Protein AF-A0A1F8RJG9-F1 (afdb_monomer_lite)

pLDDT: mean 88.25, std 9.65, range [52.62, 97.25]

Secondary structure (DSSP, 8-state):
--TT-------EEEEETTTTEEEEE-SSSSSEEEEE-SS----SS----EEEEEEEEETTEEEEEEEETT-SSS-EEEEPPPBHHHHHHHHHHHHHHTSPSSHHHHHHHHHHHHHHHHTT-----

Foldseek 3Di:
DDPPDDDDDFDFDDADPPQQWTWTQDPPDRDIDIDHDPDDDDDPDDPQQWDKDWADPDPLKIKIKTARCPDPPGTPIDIDDIDNLSSVLVVLVVCLVPDDDDDSNVVSVVVNVVSCVVVVPPDPD

Radius of gyration: 20.08 Å; chains: 1; bounding box: 48×30×50 Å

Sequence (125 aa):
MRPGVEVVVAEAQSIDLANRQVQTSAQGTGGFETHPYDYLIVTLGDFTGVGYCMLEAGESLAGFAYGNFFAEPSPQVELRQLGQAWHVGKVLFEKWWLAPYGLRREALHLALQIGSKGLSIPAMI

Structure (mmCIF, N/CA/C/O backbone):
data_AF-A0A1F8RJG9-F1
#
_entry.id   AF-A0A1F8RJG9-F1
#
loop_
_atom_site.group_PDB
_atom_site.id
_atom_site.type_symbol
_atom_site.label_atom_id
_atom_site.label_alt_id
_atom_site.label_comp_id
_atom_site.label_asym_id
_atom_site.label_entity_id
_atom_site.label_seq_id
_atom_site.pdbx_PDB_ins_code
_atom_site.Cartn_x
_atom_site.Cartn_y
_atom_site.Cartn_z
_atom_site.occupancy
_atom_site.B_iso_or_equiv
_atom_site.auth_seq_id
_atom_site.auth_comp_id
_atom_site.auth_asym_id
_atom_site.auth_atom_id
_atom_site.pdbx_PDB_model_num
ATOM 1 N N . MET A 1 1 ? 21.220 -10.748 -4.022 1.00 52.62 1 MET A N 1
ATOM 2 C CA . MET A 1 1 ? 20.256 -11.436 -4.913 1.00 52.62 1 MET A CA 1
ATOM 3 C C . MET A 1 1 ? 19.587 -12.583 -4.171 1.00 52.62 1 MET A C 1
ATOM 5 O O . MET A 1 1 ? 20.287 -13.405 -3.589 1.00 52.62 1 MET A O 1
ATOM 9 N N . ARG A 1 2 ? 18.247 -12.616 -4.146 1.00 57.91 2 ARG A N 1
ATOM 10 C CA . ARG A 1 2 ? 17.487 -13.754 -3.605 1.00 57.91 2 ARG A CA 1
ATOM 11 C C . ARG A 1 2 ? 17.457 -14.877 -4.654 1.00 57.91 2 ARG A C 1
ATOM 13 O O . ARG A 1 2 ? 17.269 -14.561 -5.827 1.00 57.91 2 ARG A O 1
ATOM 20 N N . PRO A 1 3 ? 17.615 -16.156 -4.275 1.00 70.81 3 PRO A N 1
ATOM 21 C CA . PRO A 1 3 ? 17.440 -17.264 -5.211 1.00 70.81 3 PRO A CA 1
ATOM 22 C C . PRO A 1 3 ? 16.064 -17.188 -5.888 1.00 70.81 3 PRO A C 1
ATOM 24 O O . PRO A 1 3 ? 15.056 -17.017 -5.205 1.00 70.81 3 PRO A O 1
ATOM 27 N N . GLY A 1 4 ? 16.032 -17.285 -7.219 1.00 78.69 4 GLY A N 1
ATOM 28 C CA . GLY A 1 4 ? 14.799 -17.213 -8.013 1.00 78.69 4 GLY A CA 1
ATOM 29 C C . GLY A 1 4 ? 14.341 -15.805 -8.412 1.00 78.69 4 GLY A C 1
ATOM 30 O O . GLY A 1 4 ? 13.283 -15.685 -9.019 1.00 78.69 4 GLY A O 1
ATOM 31 N N . VAL A 1 5 ? 15.109 -14.752 -8.100 1.00 80.38 5 VAL A N 1
ATOM 32 C CA . VAL A 1 5 ? 14.860 -13.388 -8.599 1.00 80.38 5 VAL A CA 1
ATOM 33 C C . VAL A 1 5 ? 16.023 -12.955 -9.485 1.00 80.38 5 VAL A C 1
ATOM 35 O O . VAL A 1 5 ? 17.139 -12.768 -8.998 1.00 80.38 5 VAL A O 1
ATOM 38 N N . GLU A 1 6 ? 15.744 -12.782 -10.773 1.00 83.75 6 GLU A N 1
ATOM 39 C CA . GLU A 1 6 ? 16.666 -12.206 -11.751 1.00 83.75 6 GLU A CA 1
ATOM 40 C C . GLU A 1 6 ? 16.350 -10.719 -11.936 1.00 83.75 6 GLU A C 1
ATOM 42 O O . GLU A 1 6 ? 15.190 -10.334 -12.084 1.00 83.75 6 GLU A O 1
ATOM 47 N N . VAL A 1 7 ? 17.383 -9.876 -11.891 1.00 83.00 7 VAL A N 1
ATOM 48 C CA . VAL A 1 7 ? 17.255 -8.430 -12.099 1.00 83.00 7 VAL A CA 1
ATOM 49 C C . VAL A 1 7 ? 17.956 -8.079 -13.401 1.00 83.00 7 VAL A C 1
ATOM 51 O O . VAL A 1 7 ? 19.176 -8.194 -13.494 1.00 83.00 7 VAL A O 1
ATOM 54 N N . VAL A 1 8 ? 17.179 -7.624 -14.381 1.00 84.94 8 VAL A N 1
ATOM 55 C CA . VAL A 1 8 ? 17.677 -7.134 -15.670 1.00 84.94 8 VAL A CA 1
ATOM 56 C C . VAL A 1 8 ? 17.537 -5.616 -15.691 1.00 84.94 8 VAL A C 1
ATOM 58 O O . VAL A 1 8 ? 16.440 -5.086 -15.526 1.00 84.94 8 VAL A O 1
ATOM 61 N N . VAL A 1 9 ? 18.653 -4.910 -15.879 1.00 86.25 9 VAL A N 1
ATOM 62 C CA . VAL A 1 9 ? 18.670 -3.449 -16.041 1.00 86.25 9 VAL A CA 1
ATOM 63 C C . VAL A 1 9 ? 18.766 -3.145 -17.533 1.00 86.25 9 VAL A C 1
ATOM 65 O O . VAL A 1 9 ? 19.851 -3.217 -18.111 1.00 86.25 9 VAL A O 1
ATOM 68 N N . ALA A 1 10 ? 17.625 -2.843 -18.150 1.00 87.88 10 ALA A N 1
ATOM 69 C CA . ALA A 1 10 ? 17.505 -2.533 -19.571 1.00 87.88 10 ALA A CA 1
ATOM 70 C C . ALA A 1 10 ? 16.309 -1.603 -19.827 1.00 87.88 10 ALA A C 1
ATOM 72 O O . ALA A 1 10 ? 15.417 -1.468 -18.987 1.00 87.88 10 ALA A O 1
ATOM 73 N N . GLU A 1 11 ? 16.275 -0.975 -21.000 1.00 88.06 11 GLU A N 1
ATOM 74 C CA . GLU A 1 11 ? 15.127 -0.174 -21.427 1.00 88.06 11 GLU A CA 1
ATOM 75 C C . GLU A 1 11 ? 14.089 -1.081 -22.085 1.00 88.06 11 GLU A C 1
ATOM 77 O O . GLU A 1 11 ? 14.409 -1.807 -23.028 1.00 88.06 11 GLU A O 1
ATOM 82 N N . ALA A 1 12 ? 12.844 -1.034 -21.607 1.00 90.12 12 ALA A N 1
ATOM 83 C CA . ALA A 1 12 ? 11.731 -1.712 -22.259 1.00 90.12 12 ALA A CA 1
ATOM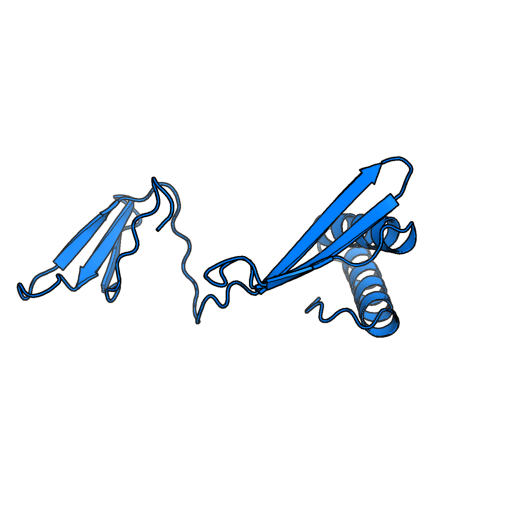 84 C C . ALA A 1 12 ? 11.346 -0.953 -23.537 1.00 90.12 12 ALA A C 1
ATOM 86 O O . ALA A 1 12 ? 10.975 0.218 -23.485 1.00 90.12 12 ALA A O 1
ATOM 87 N N . GLN A 1 13 ? 11.425 -1.627 -24.681 1.00 92.94 13 GLN A N 1
ATOM 88 C CA . GLN A 1 13 ? 11.184 -1.025 -25.994 1.00 92.94 13 GLN A CA 1
ATOM 89 C C . GLN A 1 13 ? 9.785 -1.303 -26.524 1.00 92.94 13 GLN A C 1
ATOM 91 O O . GLN A 1 13 ? 9.178 -0.453 -27.174 1.00 92.94 13 GLN A O 1
ATOM 96 N N . SER A 1 14 ? 9.263 -2.497 -26.254 1.00 93.38 14 SER A N 1
ATOM 97 C CA . SER A 1 14 ? 7.905 -2.871 -26.627 1.00 93.38 14 SER A CA 1
ATOM 98 C C . SER A 1 14 ? 7.350 -3.920 -25.665 1.00 93.38 14 SER A C 1
ATOM 100 O O . SER A 1 14 ? 8.093 -4.675 -25.033 1.00 93.38 14 SER A O 1
ATOM 102 N N . ILE A 1 15 ? 6.025 -3.940 -25.535 1.00 94.94 15 ILE A N 1
ATOM 103 C CA . ILE A 1 15 ? 5.290 -4.922 -24.738 1.00 94.94 15 ILE A CA 1
ATOM 104 C C . ILE A 1 15 ? 4.295 -5.610 -25.675 1.00 94.94 15 ILE A C 1
ATOM 106 O O . ILE A 1 15 ? 3.342 -4.984 -26.144 1.00 94.94 15 ILE A O 1
ATOM 110 N N . ASP A 1 16 ? 4.508 -6.897 -25.937 1.00 95.19 16 ASP A N 1
ATOM 111 C CA . ASP A 1 16 ? 3.602 -7.744 -26.708 1.00 95.19 16 ASP A CA 1
ATOM 112 C C . ASP A 1 16 ? 2.626 -8.451 -25.760 1.00 95.19 16 ASP A C 1
ATOM 114 O O . ASP A 1 16 ? 2.937 -9.472 -25.141 1.00 95.19 16 ASP A O 1
ATOM 118 N N . LEU A 1 17 ? 1.414 -7.902 -25.656 1.00 95.44 17 LEU A N 1
ATOM 119 C CA . LEU A 1 17 ? 0.353 -8.455 -24.812 1.00 95.44 17 LEU A CA 1
ATOM 120 C C . LEU A 1 17 ? -0.253 -9.752 -25.369 1.00 95.44 17 LEU A C 1
ATOM 122 O O . LEU A 1 17 ? -0.829 -10.524 -24.602 1.00 95.44 17 LEU A O 1
ATOM 126 N N . ALA A 1 18 ? -0.152 -9.990 -26.681 1.00 96.38 18 ALA A N 1
ATOM 127 C CA . ALA A 1 18 ? -0.730 -11.167 -27.324 1.00 96.38 18 ALA A CA 1
ATOM 128 C C . ALA A 1 18 ? 0.117 -12.409 -27.036 1.00 96.38 18 ALA A C 1
ATOM 130 O O . ALA A 1 18 ? -0.421 -13.458 -26.683 1.00 96.38 18 ALA A O 1
ATOM 131 N N . ASN A 1 19 ? 1.440 -12.258 -27.123 1.00 96.56 19 ASN A N 1
ATOM 132 C CA . ASN A 1 19 ? 2.396 -13.333 -26.860 1.00 96.56 19 ASN A CA 1
ATOM 133 C C . ASN A 1 19 ? 2.969 -13.309 -25.434 1.00 96.56 19 ASN A C 1
ATOM 135 O O . ASN A 1 19 ? 3.726 -14.206 -25.071 1.00 96.56 19 ASN A O 1
ATOM 139 N N . ARG A 1 20 ? 2.579 -12.317 -24.620 1.00 97.25 20 ARG A N 1
ATOM 140 C CA . ARG A 1 20 ? 3.019 -12.101 -23.231 1.00 97.25 20 ARG A CA 1
ATOM 141 C C . ARG A 1 20 ? 4.534 -11.967 -23.097 1.00 97.25 20 ARG A C 1
ATOM 143 O O . ARG A 1 20 ? 5.178 -12.702 -22.348 1.00 97.25 20 ARG A O 1
ATOM 150 N N . GLN A 1 21 ? 5.101 -11.030 -23.849 1.00 96.50 21 GLN A N 1
ATOM 151 C CA . GLN A 1 21 ? 6.542 -10.797 -23.912 1.00 96.50 21 GLN A CA 1
ATOM 152 C C . GLN A 1 21 ? 6.887 -9.310 -23.785 1.00 96.50 21 GLN A C 1
ATOM 154 O O . GLN A 1 21 ? 6.151 -8.446 -24.256 1.00 96.50 21 GLN A O 1
ATOM 159 N N . VAL A 1 22 ? 8.026 -9.011 -23.164 1.00 94.50 22 VAL A N 1
ATOM 160 C CA . VAL A 1 22 ? 8.624 -7.671 -23.117 1.00 94.50 22 VAL A CA 1
ATOM 161 C C . VAL A 1 22 ? 9.923 -7.698 -23.905 1.00 94.50 22 VAL A C 1
ATOM 163 O O . VAL A 1 22 ? 10.783 -8.535 -23.630 1.00 94.50 22 VAL A O 1
ATOM 166 N N . GLN A 1 23 ? 10.071 -6.788 -24.865 1.00 94.44 23 GLN A N 1
ATOM 167 C CA . GLN A 1 23 ? 11.337 -6.579 -25.559 1.00 94.44 23 GLN A CA 1
ATOM 168 C C . GLN A 1 23 ? 12.152 -5.500 -24.853 1.00 94.44 23 GLN A C 1
ATOM 170 O O . GLN A 1 23 ? 11.635 -4.418 -24.565 1.00 94.44 23 GLN A O 1
ATOM 175 N N . THR A 1 24 ? 13.423 -5.780 -24.600 1.00 92.88 24 THR A N 1
ATOM 176 C CA . THR A 1 24 ? 14.364 -4.891 -23.912 1.00 92.88 24 THR A CA 1
ATOM 177 C C . THR A 1 24 ? 15.581 -4.600 -24.790 1.00 92.88 24 THR A C 1
ATOM 179 O O . THR A 1 24 ? 15.859 -5.322 -25.751 1.00 92.88 24 THR A O 1
ATOM 182 N N . SER A 1 25 ? 16.318 -3.523 -24.503 1.00 90.25 25 SER A N 1
ATOM 183 C CA . SER A 1 25 ? 17.636 -3.306 -25.114 1.00 90.25 25 SER A CA 1
ATOM 184 C C . SER A 1 25 ? 18.607 -4.431 -2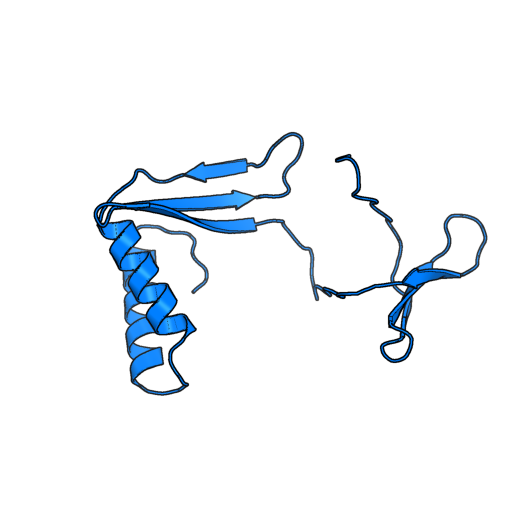4.732 1.00 90.25 25 SER A C 1
ATOM 186 O O . SER A 1 25 ? 18.774 -4.731 -23.553 1.00 90.25 25 SER A O 1
ATOM 188 N N . ALA A 1 26 ? 19.262 -5.049 -25.722 1.00 80.31 26 ALA A N 1
ATOM 189 C CA . ALA A 1 26 ? 20.251 -6.092 -25.460 1.00 80.31 26 ALA A CA 1
ATOM 190 C C . ALA A 1 26 ? 21.518 -5.501 -24.829 1.00 80.31 26 ALA A C 1
ATOM 192 O O . ALA A 1 26 ? 22.028 -4.464 -25.278 1.00 80.31 26 ALA A O 1
ATOM 193 N N . GLN A 1 27 ? 22.086 -6.185 -23.835 1.00 67.75 27 GLN A N 1
ATOM 194 C CA . GLN A 1 27 ? 23.355 -5.756 -23.251 1.00 67.75 27 GLN A CA 1
ATOM 195 C C . GLN A 1 27 ? 24.515 -6.042 -24.220 1.00 67.75 27 GLN A C 1
ATOM 197 O O . GLN A 1 27 ? 24.924 -7.178 -24.440 1.00 67.75 27 GLN A O 1
ATOM 202 N N . GLY A 1 28 ? 25.077 -4.981 -24.806 1.00 64.38 28 GLY A N 1
ATOM 203 C CA . GLY A 1 28 ? 26.377 -5.019 -25.489 1.00 64.38 28 GLY A CA 1
ATOM 204 C C . GLY A 1 28 ? 26.407 -5.568 -26.923 1.00 64.38 28 GLY A C 1
ATOM 205 O O . GLY A 1 28 ? 27.476 -5.559 -27.527 1.00 64.38 28 GLY A O 1
ATOM 206 N N . THR A 1 29 ? 25.282 -6.003 -27.501 1.00 60.97 29 THR A N 1
ATOM 207 C CA . THR A 1 29 ? 25.234 -6.590 -28.864 1.00 60.97 29 THR A CA 1
ATOM 208 C C . THR A 1 29 ? 24.423 -5.793 -29.891 1.00 60.97 29 THR A C 1
ATOM 210 O O . THR A 1 29 ? 24.349 -6.192 -31.050 1.00 60.97 29 THR A O 1
ATOM 213 N N . GLY A 1 30 ? 23.857 -4.639 -29.519 1.00 63.50 30 GLY A N 1
ATOM 214 C CA . GLY A 1 30 ? 23.138 -3.764 -30.459 1.00 63.50 30 GLY A CA 1
ATOM 215 C C . GLY A 1 30 ? 21.812 -4.335 -30.985 1.00 63.50 30 GLY A C 1
ATOM 216 O O . GLY A 1 30 ? 21.345 -3.898 -32.034 1.00 63.50 30 GLY A O 1
ATOM 217 N N . GLY A 1 31 ? 21.219 -5.306 -30.278 1.00 78.06 31 GLY A N 1
ATOM 218 C CA . GLY A 1 31 ? 19.940 -5.943 -30.614 1.00 78.06 31 GLY A CA 1
ATOM 219 C C . GLY A 1 31 ? 18.864 -5.784 -29.531 1.00 78.06 31 GLY A C 1
ATOM 220 O O . GLY A 1 31 ? 18.973 -4.927 -28.651 1.00 78.06 31 GLY A O 1
ATOM 221 N N . PHE A 1 32 ? 17.836 -6.635 -29.591 1.00 86.44 32 PHE A N 1
ATOM 222 C CA . PHE A 1 32 ? 16.762 -6.715 -28.594 1.00 86.44 32 PHE A CA 1
ATOM 223 C C . PHE A 1 32 ? 16.768 -8.074 -27.899 1.00 86.44 32 PHE A C 1
ATOM 225 O O . PHE A 1 32 ? 16.987 -9.101 -28.544 1.00 86.44 32 PHE A O 1
ATOM 232 N N . GLU A 1 33 ? 16.479 -8.075 -26.605 1.00 90.94 33 GLU A N 1
ATOM 233 C CA . GLU A 1 33 ? 16.205 -9.280 -25.824 1.00 90.94 33 GLU A CA 1
ATOM 234 C C . GLU A 1 33 ? 14.706 -9.380 -25.554 1.00 90.94 33 GLU A C 1
ATOM 236 O O . GLU A 1 33 ? 13.988 -8.386 -25.607 1.00 90.94 33 GLU A O 1
ATOM 241 N N . THR A 1 34 ? 14.193 -10.593 -25.355 1.00 92.44 34 THR A N 1
ATOM 242 C CA . THR A 1 34 ? 12.757 -10.824 -25.157 1.00 92.44 34 THR A CA 1
ATOM 243 C C . THR A 1 34 ? 12.531 -11.664 -23.912 1.00 92.44 34 THR A C 1
ATOM 245 O O . THR A 1 34 ? 13.056 -12.770 -23.805 1.00 92.44 34 THR A O 1
ATOM 248 N N . HIS A 1 35 ? 11.712 -11.150 -22.996 1.00 92.19 35 HIS A N 1
ATOM 249 C CA . HIS A 1 35 ? 11.405 -11.786 -21.719 1.00 92.19 35 HIS A CA 1
ATOM 250 C C . HIS A 1 35 ? 9.911 -12.132 -21.639 1.00 92.19 35 HIS A C 1
ATOM 252 O O . HIS A 1 35 ? 9.076 -11.231 -21.759 1.00 92.19 35 HIS A O 1
ATOM 258 N N . PRO A 1 36 ? 9.540 -13.411 -21.453 1.00 94.62 36 PRO A N 1
ATOM 259 C CA . PRO A 1 36 ? 8.149 -13.801 -21.254 1.00 94.62 36 PRO A CA 1
ATOM 260 C C . PRO A 1 36 ? 7.653 -13.425 -19.851 1.00 94.62 36 PRO A C 1
ATOM 262 O O . PRO A 1 36 ? 8.443 -13.340 -18.910 1.00 94.62 36 PRO A O 1
ATOM 265 N N . TYR A 1 37 ? 6.340 -13.253 -19.691 1.00 92.62 37 TYR A N 1
ATOM 266 C CA . TYR A 1 37 ? 5.720 -13.021 -18.385 1.00 92.62 37 TYR A CA 1
ATOM 267 C C . TYR A 1 37 ? 4.374 -13.743 -18.224 1.00 92.62 37 TYR A C 1
ATOM 269 O O . TYR A 1 37 ? 3.596 -13.879 -19.167 1.00 92.62 37 TYR A O 1
ATOM 277 N N . ASP A 1 38 ? 4.052 -14.128 -16.988 1.00 93.31 38 ASP A N 1
ATOM 278 C CA . ASP A 1 38 ? 2.684 -14.496 -16.594 1.00 93.31 38 ASP A CA 1
ATOM 279 C C . ASP A 1 38 ? 1.896 -13.270 -16.122 1.00 93.31 38 ASP A C 1
ATOM 281 O O . ASP A 1 38 ? 0.729 -13.086 -16.473 1.00 93.31 38 ASP A O 1
ATOM 285 N N . TYR A 1 39 ? 2.574 -12.394 -15.376 1.00 91.06 39 TYR A N 1
ATOM 286 C CA . TYR A 1 39 ? 2.061 -11.119 -14.890 1.00 91.06 39 TYR A CA 1
ATOM 287 C C . TYR A 1 39 ? 3.052 -10.008 -15.227 1.00 91.06 39 TYR A C 1
ATOM 289 O O . TYR A 1 39 ? 4.240 -10.130 -14.938 1.00 91.06 39 TYR A O 1
ATOM 297 N N . LEU A 1 40 ? 2.551 -8.915 -15.805 1.00 91.44 40 LEU A N 1
ATOM 298 C CA . LEU A 1 40 ? 3.336 -7.718 -16.087 1.00 91.44 40 LEU A CA 1
ATOM 299 C C . LEU A 1 40 ? 2.881 -6.580 -15.177 1.00 91.44 4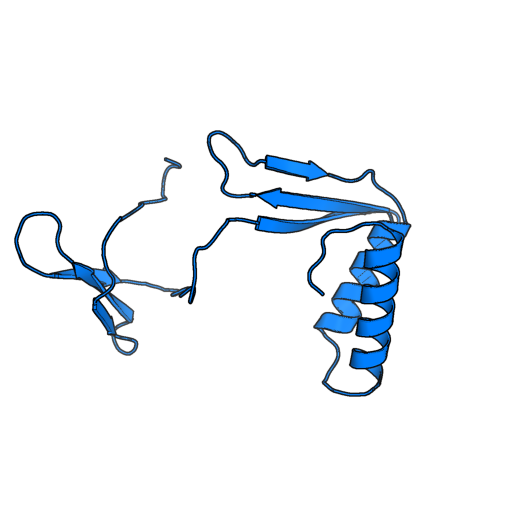0 LEU A C 1
ATOM 301 O O . LEU A 1 40 ? 1.713 -6.193 -15.192 1.00 91.44 40 LEU A O 1
ATOM 305 N N . ILE A 1 41 ? 3.817 -6.036 -14.404 1.00 87.44 41 ILE A N 1
ATOM 306 C CA . ILE A 1 41 ? 3.601 -4.860 -13.562 1.00 87.44 41 ILE A CA 1
ATOM 307 C C . ILE A 1 41 ? 4.420 -3.726 -14.169 1.00 87.44 41 ILE A C 1
ATOM 309 O O . ILE A 1 41 ? 5.646 -3.784 -14.176 1.00 87.44 41 ILE A O 1
ATOM 313 N N . VAL A 1 42 ? 3.740 -2.707 -14.692 1.00 86.62 42 VAL A N 1
ATOM 314 C CA . VAL A 1 42 ? 4.380 -1.502 -15.232 1.00 86.62 42 VAL A CA 1
ATOM 315 C C . VAL A 1 42 ? 4.162 -0.361 -14.253 1.00 86.62 42 VAL A C 1
ATOM 317 O O . VAL A 1 42 ? 3.023 -0.057 -13.895 1.00 86.62 42 VAL A O 1
ATOM 320 N N . THR A 1 43 ? 5.243 0.290 -13.836 1.00 81.25 43 THR A N 1
ATOM 321 C CA . THR A 1 43 ? 5.182 1.503 -13.021 1.00 81.25 43 THR A CA 1
ATOM 322 C C . THR A 1 43 ? 5.501 2.705 -13.902 1.00 81.25 43 THR A C 1
ATOM 324 O O . THR A 1 43 ? 6.546 2.762 -14.541 1.00 81.25 43 THR A O 1
ATOM 327 N N . LEU A 1 44 ? 4.603 3.691 -13.955 1.00 77.44 44 LEU A N 1
ATOM 328 C CA . LEU A 1 44 ? 4.821 4.946 -14.695 1.00 77.44 44 LEU A CA 1
ATOM 329 C C . LEU A 1 44 ? 5.675 5.941 -13.881 1.00 77.44 44 LEU A C 1
ATOM 331 O O . LEU A 1 44 ? 5.386 7.133 -13.820 1.00 77.44 44 LEU A O 1
ATOM 335 N N . GLY A 1 45 ? 6.699 5.421 -13.207 1.00 75.12 45 GLY A N 1
ATOM 336 C CA . GLY A 1 45 ? 7.568 6.116 -12.263 1.00 75.12 45 GLY A CA 1
ATOM 337 C C . GLY A 1 45 ? 8.440 5.122 -11.495 1.00 75.12 45 GLY A C 1
ATOM 338 O O . GLY A 1 45 ? 8.263 3.905 -11.622 1.00 75.12 45 GLY A O 1
ATOM 339 N N . ASP A 1 46 ? 9.365 5.642 -10.691 1.00 77.50 46 ASP A N 1
ATOM 340 C CA . ASP A 1 46 ? 10.265 4.808 -9.897 1.00 77.50 46 ASP A CA 1
ATOM 341 C C . ASP A 1 46 ? 9.488 4.034 -8.832 1.00 77.50 46 ASP A C 1
ATOM 343 O O . ASP A 1 46 ? 8.792 4.602 -7.983 1.00 77.50 46 ASP A O 1
ATOM 347 N N . PHE A 1 47 ? 9.633 2.711 -8.848 1.00 80.94 47 PHE A N 1
ATOM 348 C CA . PHE A 1 47 ? 9.163 1.885 -7.752 1.00 80.94 47 PHE A CA 1
ATOM 349 C C . PHE A 1 47 ? 10.104 2.055 -6.556 1.00 80.94 47 PHE A C 1
ATOM 351 O O . PHE A 1 47 ? 11.189 1.483 -6.501 1.00 80.94 47 PHE A O 1
ATOM 358 N N . THR A 1 48 ? 9.678 2.849 -5.576 1.00 84.25 48 THR A N 1
ATOM 359 C CA . THR A 1 48 ? 10.500 3.184 -4.401 1.00 84.25 48 THR A CA 1
ATOM 360 C C . THR A 1 48 ? 10.544 2.077 -3.346 1.00 84.25 48 THR A C 1
ATOM 362 O O . THR A 1 48 ? 11.297 2.182 -2.379 1.00 84.25 48 THR A O 1
ATOM 365 N N . GLY A 1 49 ? 9.707 1.042 -3.482 1.00 88.12 49 GLY A N 1
ATOM 366 C CA . GLY A 1 49 ? 9.535 -0.008 -2.477 1.00 88.12 49 GLY A CA 1
ATOM 367 C C . GLY A 1 49 ? 8.798 0.436 -1.209 1.00 88.12 49 GLY A C 1
ATOM 368 O O . GLY A 1 49 ? 8.634 -0.373 -0.294 1.00 88.12 49 GLY A O 1
ATOM 369 N N . VAL A 1 50 ? 8.343 1.694 -1.135 1.00 90.12 50 VAL A N 1
ATOM 370 C CA . VAL A 1 50 ? 7.584 2.216 0.008 1.00 90.12 50 VAL A CA 1
ATOM 371 C C . VAL A 1 50 ? 6.177 1.623 0.021 1.00 90.12 50 VAL A C 1
ATOM 373 O O . VAL A 1 50 ? 5.456 1.692 -0.971 1.00 90.12 50 VAL A O 1
ATOM 376 N N . GLY A 1 51 ? 5.773 1.059 1.158 1.00 89.62 51 GLY A N 1
ATOM 377 C CA . GLY A 1 51 ? 4.453 0.460 1.329 1.00 89.62 51 GLY A CA 1
ATOM 378 C C . GLY A 1 51 ? 3.975 0.435 2.779 1.00 89.62 51 GLY A C 1
ATOM 379 O O . GLY A 1 51 ? 4.644 0.938 3.687 1.00 89.62 51 GLY A O 1
ATOM 380 N N . TYR A 1 52 ? 2.816 -0.193 2.984 1.00 90.81 52 TYR A N 1
ATOM 381 C CA . TYR A 1 52 ? 2.192 -0.400 4.291 1.00 90.81 52 TYR A CA 1
ATOM 382 C C . TYR A 1 52 ? 1.792 -1.868 4.463 1.00 90.81 52 TYR A C 1
ATOM 384 O O . TYR A 1 52 ? 1.449 -2.539 3.491 1.00 90.81 52 TYR A O 1
ATOM 392 N N . CYS A 1 53 ? 1.798 -2.360 5.699 1.00 91.31 53 CYS A N 1
ATOM 393 C CA . CYS A 1 53 ? 1.389 -3.717 6.046 1.00 91.31 53 CYS A CA 1
ATOM 394 C C . CYS A 1 53 ? 0.583 -3.713 7.350 1.00 91.31 53 CYS A C 1
ATOM 396 O O . CYS A 1 53 ? 0.987 -3.103 8.338 1.00 91.31 53 CYS A O 1
ATOM 398 N N . MET A 1 54 ? -0.557 -4.402 7.357 1.00 92.06 54 MET A N 1
ATOM 399 C CA . MET A 1 54 ? -1.354 -4.644 8.561 1.00 92.06 54 MET A CA 1
ATOM 400 C C . MET A 1 54 ? -1.021 -6.036 9.097 1.00 92.06 54 MET A C 1
ATOM 402 O O . MET A 1 54 ? -1.157 -7.021 8.372 1.00 92.06 54 MET A O 1
ATOM 406 N N . LEU A 1 55 ? -0.604 -6.125 10.359 1.00 93.19 55 LEU A N 1
ATOM 407 C CA . LEU A 1 55 ? -0.274 -7.384 11.024 1.00 93.19 55 LEU A CA 1
ATOM 408 C C . LEU A 1 55 ? -1.365 -7.728 12.036 1.00 93.19 55 LEU A C 1
ATOM 410 O O . LEU A 1 55 ? -1.493 -7.060 13.054 1.00 93.19 55 LEU A O 1
ATOM 414 N N . GLU A 1 56 ? -2.157 -8.757 11.765 1.00 93.81 56 GLU A N 1
ATOM 415 C CA . GLU A 1 56 ? -3.181 -9.225 12.703 1.00 93.81 56 GLU A CA 1
ATOM 416 C C . GLU A 1 56 ? -2.583 -10.149 13.757 1.00 93.81 56 GLU A C 1
ATOM 418 O O . GLU A 1 56 ? -1.891 -11.109 13.421 1.00 93.81 56 GLU A O 1
ATOM 423 N N . ALA A 1 57 ? -2.886 -9.876 15.025 1.00 92.12 57 ALA A N 1
ATOM 424 C CA . ALA A 1 57 ? -2.439 -10.684 16.157 1.00 92.12 57 ALA A CA 1
ATOM 425 C C . ALA A 1 57 ? -3.579 -11.494 16.806 1.00 92.12 57 ALA A C 1
ATOM 427 O O . ALA A 1 57 ? -3.316 -12.313 17.682 1.00 92.12 57 ALA A O 1
ATOM 428 N N . GLY A 1 58 ? -4.831 -11.300 16.368 1.00 90.19 58 GLY A N 1
ATOM 429 C CA . GLY A 1 58 ? -6.015 -11.887 17.004 1.00 90.19 58 GLY A CA 1
ATOM 430 C C . GLY A 1 58 ? -6.563 -11.012 18.136 1.00 90.19 58 GLY A C 1
ATOM 431 O O . GLY A 1 58 ? -6.056 -9.925 18.384 1.00 90.19 58 GLY A O 1
ATOM 432 N N . GLU A 1 59 ? -7.651 -11.443 18.783 1.00 92.06 59 GLU A N 1
ATOM 433 C CA . GLU A 1 59 ? -8.283 -10.730 19.917 1.00 92.06 59 GLU A CA 1
ATOM 434 C C . GLU A 1 59 ? -8.580 -9.233 19.668 1.00 92.06 59 GLU A C 1
ATOM 436 O O . GLU A 1 59 ? -8.577 -8.410 20.580 1.00 92.06 59 GLU A O 1
ATOM 441 N N . SER A 1 60 ? -8.887 -8.865 18.420 1.00 93.62 60 SER A N 1
ATOM 442 C CA . SER A 1 60 ? -9.088 -7.468 17.988 1.00 93.62 60 SER A CA 1
ATOM 443 C C . SER A 1 60 ? -7.841 -6.578 18.118 1.00 93.62 60 SER A C 1
ATOM 445 O O . SER A 1 60 ? -7.954 -5.357 18.238 1.00 93.62 60 SER A O 1
ATOM 447 N N . LEU A 1 61 ? -6.648 -7.171 18.094 1.00 95.44 61 LEU A N 1
ATOM 448 C CA . LEU A 1 61 ? -5.366 -6.481 18.083 1.00 95.44 61 LEU A CA 1
ATOM 449 C C . LEU A 1 61 ? -4.703 -6.626 16.718 1.00 95.44 61 LEU A C 1
ATOM 451 O O . LEU A 1 61 ? -4.515 -7.730 16.207 1.00 95.44 61 LEU A O 1
ATOM 455 N N . ALA A 1 62 ? -4.268 -5.494 16.175 1.00 94.88 62 ALA A N 1
ATOM 456 C CA . ALA A 1 62 ? -3.434 -5.459 14.987 1.00 94.88 62 ALA A CA 1
ATOM 457 C C . ALA A 1 62 ? -2.256 -4.504 15.191 1.00 94.88 62 ALA A C 1
ATOM 459 O O . ALA A 1 62 ? -2.271 -3.650 16.079 1.00 94.88 62 ALA A O 1
ATOM 460 N N . GLY A 1 63 ? -1.232 -4.658 14.366 1.00 92.44 63 GLY A N 1
ATOM 461 C CA . GLY A 1 63 ? -0.124 -3.733 14.202 1.00 92.44 63 GLY A CA 1
ATOM 462 C C . GLY A 1 63 ? -0.146 -3.124 12.810 1.00 92.44 63 GLY A C 1
ATOM 463 O O . GLY A 1 63 ? -0.699 -3.694 11.869 1.00 92.44 63 GLY A O 1
ATOM 464 N N . PHE A 1 64 ? 0.490 -1.967 12.683 1.00 91.88 64 PHE A N 1
ATOM 465 C CA . PHE A 1 64 ? 0.641 -1.267 11.416 1.00 91.88 64 PHE A CA 1
ATOM 466 C C . PHE A 1 64 ? 2.120 -1.047 11.131 1.00 91.88 64 PHE A C 1
ATOM 468 O O . PHE A 1 64 ? 2.811 -0.412 11.926 1.00 91.88 64 PHE A O 1
ATOM 475 N N . ALA A 1 65 ? 2.604 -1.568 10.010 1.00 91.81 65 ALA A N 1
ATOM 476 C CA . ALA A 1 65 ? 3.968 -1.382 9.548 1.00 91.81 65 ALA A CA 1
ATOM 477 C C . ALA A 1 65 ? 4.020 -0.508 8.296 1.00 91.81 65 ALA A C 1
ATOM 479 O O . ALA A 1 65 ? 3.142 -0.589 7.436 1.00 91.81 65 ALA A O 1
ATOM 480 N N . TYR A 1 66 ? 5.066 0.305 8.179 1.00 91.38 66 TYR A N 1
ATOM 481 C CA . TYR A 1 66 ? 5.303 1.157 7.015 1.00 91.38 66 TYR A CA 1
ATOM 482 C C . TYR A 1 66 ? 6.801 1.317 6.746 1.00 91.38 66 TYR A C 1
ATOM 484 O O . TYR A 1 66 ? 7.609 1.220 7.668 1.00 91.38 66 TYR A O 1
ATOM 492 N N . GLY A 1 67 ? 7.178 1.556 5.490 1.00 92.31 67 GLY A N 1
ATOM 493 C CA . GLY A 1 67 ? 8.572 1.799 5.107 1.00 92.31 67 GLY A CA 1
ATOM 494 C C . GLY A 1 67 ? 8.939 1.210 3.750 1.00 92.31 67 GLY A C 1
ATOM 495 O O . GLY A 1 67 ? 8.053 0.852 2.976 1.00 92.31 67 GLY A O 1
ATOM 496 N N . ASN A 1 68 ? 10.241 1.124 3.458 1.00 92.81 68 ASN A N 1
ATOM 497 C CA . ASN A 1 68 ? 10.756 0.562 2.209 1.00 92.81 68 ASN A CA 1
ATOM 498 C C . ASN A 1 68 ? 10.992 -0.952 2.346 1.00 92.81 68 ASN A C 1
ATOM 500 O O . ASN A 1 68 ? 11.960 -1.401 2.965 1.00 92.81 68 ASN A O 1
ATOM 504 N N . PHE A 1 69 ? 10.117 -1.739 1.722 1.00 92.00 69 PHE A N 1
ATOM 505 C CA . PHE A 1 69 ? 10.145 -3.203 1.742 1.00 92.00 69 PHE A CA 1
ATOM 506 C C . PHE A 1 69 ? 11.228 -3.815 0.844 1.00 92.00 69 PHE A C 1
ATOM 508 O O . PHE A 1 69 ? 11.556 -4.992 0.998 1.00 92.00 69 PHE A O 1
ATOM 515 N N . PHE A 1 70 ? 11.784 -3.022 -0.071 1.00 91.12 70 PHE A N 1
ATOM 516 C CA . PHE A 1 70 ? 12.800 -3.431 -1.040 1.00 91.12 70 PHE A CA 1
ATOM 517 C C . PHE A 1 70 ? 14.177 -2.824 -0.747 1.00 91.12 70 PHE A C 1
ATOM 519 O O . PHE A 1 70 ? 15.096 -2.989 -1.544 1.00 91.12 70 PHE A O 1
ATOM 526 N N . ALA A 1 71 ? 14.344 -2.146 0.393 1.00 90.44 71 ALA A N 1
ATOM 527 C CA . ALA A 1 71 ? 15.648 -1.656 0.816 1.00 90.44 71 ALA A CA 1
ATOM 528 C C . ALA A 1 71 ? 16.645 -2.815 0.999 1.00 90.44 71 ALA A C 1
ATOM 530 O O . ALA A 1 71 ? 16.302 -3.877 1.529 1.00 90.44 71 ALA A O 1
ATOM 531 N N . GLU A 1 72 ? 17.892 -2.586 0.591 1.00 86.69 72 GLU A N 1
ATOM 532 C CA . GLU A 1 72 ? 19.016 -3.496 0.811 1.00 86.69 72 GLU A CA 1
ATOM 533 C C . GLU A 1 72 ? 19.947 -2.947 1.910 1.00 86.69 72 GLU A C 1
ATOM 535 O O . GLU A 1 72 ? 20.069 -1.727 2.056 1.00 86.69 72 GLU A O 1
ATOM 540 N N . PRO A 1 73 ? 20.605 -3.814 2.709 1.00 91.06 73 PRO A N 1
ATOM 541 C CA . PRO A 1 73 ? 20.586 -5.284 2.655 1.00 91.06 73 PRO A CA 1
ATOM 542 C C . PRO A 1 73 ? 19.340 -5.929 3.290 1.00 91.06 73 PRO A C 1
ATOM 544 O O . PRO A 1 73 ? 19.119 -7.129 3.132 1.00 91.06 73 PRO A O 1
ATOM 547 N N . SER A 1 74 ? 18.525 -5.155 4.006 1.00 92.62 74 SER A N 1
ATOM 548 C CA . SER A 1 74 ? 17.282 -5.619 4.623 1.00 92.62 74 SER A CA 1
ATOM 549 C C . SER A 1 74 ? 16.193 -4.543 4.558 1.00 92.62 74 SER A C 1
ATOM 551 O O . SER A 1 74 ? 16.527 -3.354 4.546 1.00 92.62 74 SER A O 1
ATOM 553 N N . PRO A 1 75 ? 14.902 -4.934 4.586 1.00 93.06 75 PRO A N 1
ATOM 554 C CA . PRO A 1 75 ? 13.789 -3.990 4.581 1.00 93.06 75 PRO A CA 1
ATOM 555 C C . PRO A 1 75 ? 13.911 -2.938 5.689 1.00 93.06 75 PRO A C 1
ATOM 557 O O . PRO A 1 75 ? 14.200 -3.269 6.840 1.00 93.06 75 PRO A O 1
ATOM 560 N N . GLN A 1 76 ? 13.648 -1.678 5.347 1.00 94.69 76 GLN A N 1
ATOM 561 C CA . GLN A 1 76 ? 13.615 -0.558 6.288 1.00 94.69 76 GLN A CA 1
ATOM 562 C C . GLN A 1 76 ? 12.156 -0.250 6.619 1.00 94.69 76 GLN A C 1
ATOM 564 O O . GLN A 1 76 ? 11.543 0.630 6.015 1.00 94.69 76 GLN A O 1
ATOM 569 N N . VAL A 1 77 ? 11.588 -1.034 7.536 1.00 93.56 77 VAL A N 1
ATOM 570 C CA . VAL A 1 77 ? 10.175 -0.963 7.934 1.00 93.56 77 VAL A CA 1
ATOM 571 C C . VAL A 1 77 ? 10.042 -0.734 9.438 1.00 93.56 77 VAL A C 1
ATOM 573 O O . VAL A 1 77 ? 10.729 -1.372 10.233 1.00 93.56 77 VAL A O 1
ATOM 576 N N . GLU A 1 78 ? 9.145 0.165 9.836 1.00 91.88 78 GLU A N 1
ATOM 577 C CA . GLU A 1 78 ? 8.806 0.428 11.236 1.00 91.88 78 GLU A CA 1
ATOM 578 C C . GLU A 1 78 ? 7.440 -0.185 11.549 1.00 91.88 78 GLU A C 1
ATOM 580 O O . GLU A 1 78 ? 6.451 0.138 10.891 1.00 91.88 78 GLU A O 1
ATOM 585 N N . LEU A 1 79 ? 7.377 -1.051 12.564 1.00 90.81 79 LEU A N 1
ATOM 586 C CA . LEU A 1 79 ? 6.131 -1.610 13.086 1.00 90.81 79 LEU A CA 1
ATOM 587 C C . LEU A 1 79 ? 5.650 -0.784 14.284 1.00 90.81 79 LEU A C 1
ATOM 589 O O . LEU A 1 79 ? 6.328 -0.695 15.307 1.00 90.81 79 LEU A O 1
ATOM 593 N N . ARG A 1 80 ? 4.445 -0.225 14.185 1.00 88.44 80 ARG A N 1
ATOM 594 C CA . ARG A 1 80 ? 3.738 0.375 15.318 1.00 88.44 80 ARG A CA 1
ATOM 595 C C . ARG A 1 80 ? 3.264 -0.714 16.280 1.00 88.44 80 ARG A C 1
ATOM 597 O O . ARG A 1 80 ? 2.879 -1.805 15.859 1.00 88.44 80 ARG A O 1
ATOM 604 N N . GLN A 1 81 ? 3.265 -0.391 17.572 1.00 87.19 81 GLN A N 1
ATOM 605 C CA . GLN A 1 81 ? 2.837 -1.304 18.632 1.00 87.19 81 GLN A CA 1
ATOM 606 C C . GLN A 1 81 ? 1.423 -1.840 18.379 1.00 87.19 81 GLN A C 1
ATOM 608 O O . GLN A 1 81 ? 0.547 -1.085 17.958 1.00 87.19 81 GLN A O 1
ATOM 613 N N . LEU A 1 82 ? 1.210 -3.127 18.674 1.00 92.25 82 LEU A N 1
ATOM 614 C CA . LEU A 1 82 ? -0.101 -3.765 18.578 1.00 92.25 82 LEU A CA 1
ATOM 615 C C . LEU A 1 82 ? -1.145 -3.008 19.407 1.00 92.25 82 LEU A C 1
ATOM 617 O O . LEU A 1 82 ? -0.881 -2.601 20.538 1.00 92.25 82 LEU A O 1
ATOM 621 N N . GLY A 1 83 ? -2.346 -2.853 18.861 1.00 93.25 83 GLY A N 1
ATOM 622 C CA . GLY A 1 83 ? -3.427 -2.162 19.546 1.00 93.25 83 GLY A CA 1
ATOM 623 C C . GLY A 1 83 ? -4.755 -2.248 18.807 1.00 93.25 83 GLY A C 1
ATOM 624 O O . GLY A 1 83 ? -4.813 -2.476 17.598 1.00 93.25 83 GLY A O 1
ATOM 625 N N . GLN A 1 84 ? -5.839 -2.017 19.546 1.00 93.94 84 GLN A N 1
ATOM 626 C CA . GLN A 1 84 ? -7.195 -2.043 18.989 1.00 93.94 84 GLN A CA 1
ATOM 627 C C . GLN A 1 84 ? -7.426 -0.928 17.964 1.00 93.94 84 GLN A C 1
ATOM 629 O O . GLN A 1 84 ? -8.151 -1.123 16.994 1.00 93.94 84 GLN A O 1
ATOM 634 N N . ALA A 1 85 ? -6.775 0.228 18.135 1.00 92.00 85 ALA A N 1
ATOM 635 C CA . ALA A 1 85 ? -6.868 1.333 17.182 1.00 92.00 85 ALA A CA 1
ATOM 636 C C . ALA A 1 85 ? -6.423 0.915 15.770 1.00 92.00 85 ALA A C 1
ATOM 638 O O . ALA A 1 85 ? -7.095 1.239 14.792 1.00 92.00 85 ALA A O 1
ATOM 639 N N . TRP A 1 86 ? -5.341 0.138 15.660 1.00 92.62 86 TRP A N 1
ATOM 640 C CA . TRP A 1 86 ? -4.860 -0.378 14.377 1.00 92.62 86 TRP A CA 1
ATOM 641 C C . TRP A 1 86 ? -5.812 -1.405 13.777 1.00 92.62 86 TRP A C 1
ATOM 643 O O . TRP A 1 86 ? -6.044 -1.384 12.572 1.00 92.62 86 TRP A O 1
ATOM 653 N N . HIS A 1 87 ? -6.417 -2.252 14.612 1.00 94.81 87 HIS A N 1
ATOM 654 C CA . HIS A 1 87 ? -7.422 -3.208 14.157 1.00 94.81 87 HIS A CA 1
ATOM 655 C C . HIS A 1 87 ? -8.661 -2.490 13.603 1.00 94.81 87 HIS A C 1
ATOM 657 O O . HIS A 1 87 ? -9.108 -2.779 12.495 1.00 94.81 87 HIS A O 1
ATOM 663 N N . VAL A 1 88 ? -9.169 -1.477 14.314 1.00 93.88 88 VAL A N 1
ATOM 664 C CA . VAL A 1 88 ? -10.275 -0.637 13.829 1.00 93.88 88 VAL A CA 1
ATOM 665 C C . VAL A 1 88 ? -9.897 0.062 12.523 1.00 93.88 88 VAL A C 1
ATOM 667 O O . VAL A 1 88 ? -10.686 0.050 11.577 1.00 93.88 88 VAL A O 1
ATOM 670 N N . GLY A 1 89 ? -8.690 0.629 12.442 1.00 92.12 89 GLY A N 1
ATOM 671 C CA . GLY A 1 89 ? -8.175 1.268 11.230 1.00 92.12 89 GLY A CA 1
ATOM 672 C C . GLY A 1 89 ? -8.137 0.314 10.036 1.00 92.12 89 GLY A C 1
ATOM 673 O O . GLY A 1 89 ? -8.642 0.654 8.966 1.00 92.12 89 GLY A O 1
ATOM 674 N N . LYS A 1 90 ? -7.629 -0.907 10.230 1.00 93.19 90 LYS A N 1
ATOM 675 C CA . LYS A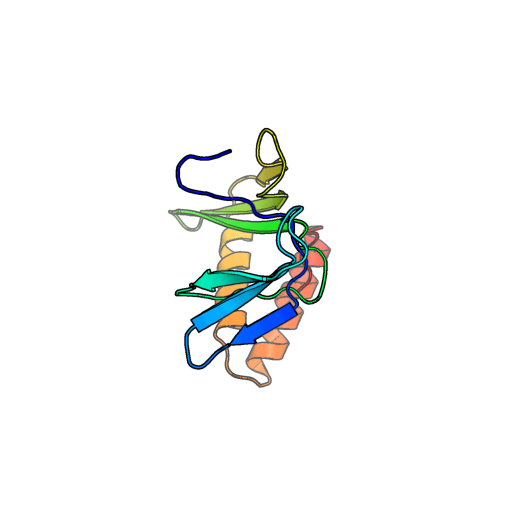 1 90 ? -7.641 -1.966 9.216 1.00 93.19 90 LYS A CA 1
ATOM 676 C C . LYS A 1 90 ? -9.066 -2.296 8.765 1.00 93.19 90 LYS A C 1
ATOM 678 O O . LYS A 1 90 ? -9.335 -2.285 7.568 1.00 93.19 90 LYS A O 1
ATOM 683 N N . VAL A 1 91 ? -9.989 -2.535 9.698 1.00 95.06 91 VAL A N 1
ATOM 684 C CA . VAL A 1 91 ? -11.386 -2.867 9.367 1.00 95.06 91 VAL A CA 1
ATOM 685 C C . VAL A 1 91 ? -12.062 -1.728 8.593 1.00 95.06 91 VAL A C 1
ATOM 687 O O . VAL A 1 91 ? -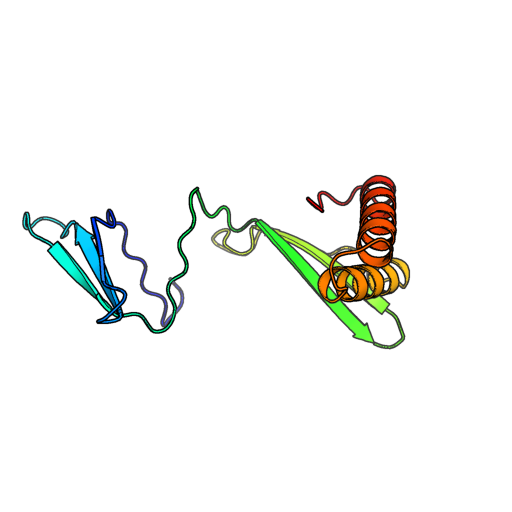12.825 -1.980 7.659 1.00 95.06 91 VAL A O 1
ATOM 690 N N . LEU A 1 92 ? -11.801 -0.466 8.953 1.00 94.56 92 LEU A N 1
ATOM 691 C CA . LEU A 1 92 ? -12.299 0.693 8.204 1.00 94.56 92 LEU A CA 1
ATOM 692 C C . LEU A 1 92 ? -11.702 0.756 6.795 1.00 94.56 92 LEU A C 1
ATOM 694 O O . LEU A 1 92 ? -12.448 0.986 5.842 1.00 94.56 92 LEU A O 1
ATOM 698 N N . PHE A 1 93 ? -10.398 0.508 6.659 1.00 93.50 93 PHE A N 1
ATOM 699 C CA . PHE A 1 93 ? -9.708 0.472 5.371 1.00 93.50 93 PHE A CA 1
ATOM 700 C C . PHE A 1 93 ? -10.275 -0.617 4.458 1.00 93.50 93 PHE A C 1
ATOM 702 O O . PHE A 1 93 ? -10.622 -0.331 3.317 1.00 93.50 93 PHE A O 1
ATOM 709 N N . GLU A 1 94 ? -10.466 -1.835 4.963 1.00 94.81 94 GLU A N 1
ATOM 710 C CA . GLU A 1 94 ? -11.064 -2.937 4.201 1.00 94.81 94 GLU A CA 1
ATOM 711 C C . GLU A 1 94 ? -12.494 -2.613 3.758 1.00 94.81 94 GLU A C 1
ATOM 713 O O . GLU A 1 94 ? -12.859 -2.822 2.600 1.00 94.81 94 GLU A O 1
ATOM 718 N N . LYS A 1 95 ? -13.305 -2.044 4.661 1.00 97.00 95 LYS A N 1
ATOM 719 C CA . LYS A 1 95 ? -14.671 -1.612 4.339 1.00 97.00 95 LYS A CA 1
ATOM 720 C C . LYS A 1 95 ? -14.692 -0.523 3.275 1.00 97.00 95 LYS A C 1
ATOM 722 O O . LYS A 1 95 ? -15.592 -0.539 2.442 1.00 97.00 95 LYS A O 1
ATOM 727 N N . TRP A 1 96 ? -13.762 0.428 3.322 1.00 96.12 96 TRP A N 1
ATOM 728 C CA . TRP A 1 96 ? -13.627 1.472 2.308 1.00 96.12 96 TRP A CA 1
ATOM 729 C C . TRP A 1 96 ? -13.196 0.888 0.963 1.00 96.12 96 TRP A C 1
ATOM 731 O O . TRP A 1 96 ? -13.837 1.155 -0.052 1.00 96.12 96 TRP A O 1
ATOM 741 N N . TRP A 1 97 ? -12.154 0.055 0.973 1.00 94.25 97 TRP A N 1
ATOM 742 C CA . TRP A 1 97 ? -11.574 -0.570 -0.212 1.00 94.25 97 TRP A CA 1
ATOM 743 C C . TRP A 1 97 ? -12.601 -1.407 -0.981 1.00 94.25 97 TRP A C 1
ATOM 745 O O . TRP A 1 97 ? -12.688 -1.322 -2.204 1.00 94.25 97 TRP A O 1
ATOM 755 N N . LEU A 1 98 ? -13.422 -2.172 -0.253 1.00 96.31 98 LEU A N 1
ATOM 756 C CA . LEU A 1 98 ? -14.464 -3.032 -0.817 1.00 96.31 98 LEU A CA 1
ATOM 757 C C . LEU A 1 98 ? -15.802 -2.313 -1.048 1.00 96.31 98 LEU A C 1
ATOM 759 O O . LEU A 1 98 ? -16.731 -2.914 -1.592 1.00 96.31 98 LEU A O 1
ATOM 763 N N . ALA A 1 99 ? -15.949 -1.051 -0.632 1.00 95.94 99 ALA A N 1
ATOM 764 C CA . ALA A 1 99 ? -17.194 -0.324 -0.842 1.00 95.94 99 ALA A CA 1
ATOM 765 C C . ALA A 1 99 ? -17.371 0.053 -2.327 1.00 95.94 99 ALA A C 1
ATOM 767 O O . ALA A 1 99 ? -16.434 0.565 -2.958 1.00 95.94 99 ALA A O 1
ATOM 768 N N . PRO A 1 100 ? -18.587 -0.115 -2.885 1.00 95.12 100 PRO A N 1
ATOM 769 C CA . PRO A 1 100 ? -18.904 0.441 -4.192 1.00 95.12 100 PRO A CA 1
ATOM 770 C C . PRO A 1 100 ? -18.811 1.970 -4.146 1.00 95.12 100 PRO A C 1
ATOM 772 O O . PRO A 1 100 ? -18.962 2.586 -3.086 1.00 95.12 100 PRO A O 1
ATOM 775 N N . TYR A 1 101 ? -18.581 2.589 -5.302 1.00 94.50 101 TYR A N 1
ATOM 776 C CA . TYR A 1 101 ? -18.573 4.045 -5.415 1.00 94.50 101 TYR A CA 1
ATOM 777 C C . TYR A 1 101 ? -19.909 4.636 -4.944 1.00 94.50 101 TYR A C 1
ATOM 779 O O . TYR A 1 101 ? -20.981 4.146 -5.302 1.00 94.50 101 TYR A O 1
ATOM 787 N N . GLY A 1 102 ? -19.839 5.676 -4.113 1.00 94.94 102 GLY 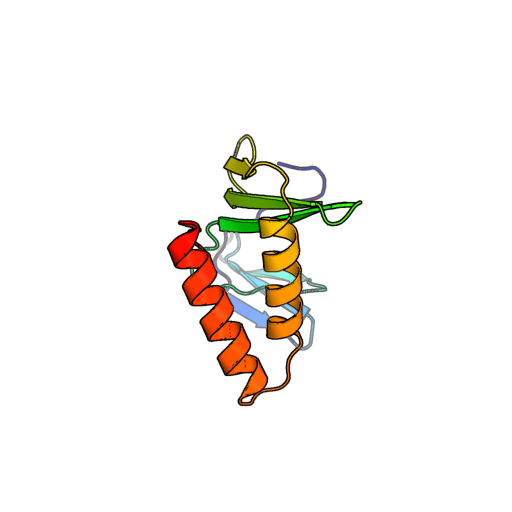A N 1
ATOM 788 C CA . GLY A 1 102 ? -21.006 6.331 -3.529 1.00 94.94 102 GLY A CA 1
ATOM 789 C C . GLY A 1 102 ? -20.727 6.907 -2.142 1.00 94.94 102 GLY A C 1
ATOM 790 O O . GLY A 1 102 ? -19.618 6.817 -1.618 1.00 94.94 102 GLY A O 1
ATOM 791 N N . LEU A 1 103 ? -21.769 7.458 -1.515 1.00 95.56 103 LEU A N 1
ATOM 792 C CA . LEU A 1 103 ? -21.669 8.222 -0.261 1.00 95.56 103 LEU A CA 1
ATOM 793 C C . LEU A 1 103 ? -21.003 7.452 0.885 1.00 95.56 103 LEU A C 1
ATOM 795 O O . LEU A 1 103 ? -20.258 8.026 1.672 1.00 95.56 103 LEU A O 1
ATOM 799 N N . ARG A 1 104 ? -21.248 6.140 0.980 1.00 95.12 104 ARG A N 1
ATOM 800 C CA . ARG A 1 104 ? -20.636 5.294 2.013 1.00 95.12 104 ARG A CA 1
ATOM 801 C C . ARG A 1 104 ? -19.117 5.222 1.861 1.00 95.12 104 ARG A C 1
ATOM 803 O O . ARG A 1 104 ? -18.415 5.262 2.867 1.00 95.12 104 ARG A O 1
ATOM 810 N N . ARG A 1 105 ? -18.620 5.093 0.627 1.00 96.44 105 ARG A N 1
ATOM 811 C CA . ARG A 1 105 ? -17.183 5.042 0.350 1.00 96.44 105 ARG A CA 1
ATOM 812 C C . ARG A 1 105 ? -16.537 6.382 0.682 1.00 96.44 105 ARG A C 1
ATOM 814 O O . ARG A 1 105 ? -15.546 6.385 1.394 1.00 96.44 105 ARG A O 1
ATOM 821 N N . GLU A 1 106 ? -17.151 7.493 0.284 1.00 96.06 106 GLU A N 1
ATOM 822 C CA . GLU A 1 106 ? -16.661 8.840 0.619 1.00 96.06 106 GLU A CA 1
ATOM 823 C C . GLU A 1 106 ? -16.633 9.093 2.133 1.00 96.06 106 GLU A C 1
ATOM 825 O O . GLU A 1 106 ? -15.645 9.583 2.673 1.00 96.06 106 GLU A O 1
ATOM 830 N N . ALA A 1 107 ? -17.676 8.685 2.860 1.00 96.69 107 ALA A N 1
ATOM 831 C CA . ALA A 1 107 ? -17.706 8.819 4.316 1.00 96.69 107 ALA A CA 1
ATOM 832 C C . ALA A 1 107 ? -16.606 7.989 5.004 1.00 96.69 107 ALA A C 1
ATOM 834 O O . ALA A 1 107 ? -15.959 8.466 5.937 1.00 96.69 107 ALA A O 1
ATOM 835 N N . LEU A 1 108 ? -16.372 6.755 4.543 1.00 96.12 108 LEU A N 1
ATOM 836 C CA . LEU A 1 108 ? -15.289 5.911 5.055 1.00 96.12 108 LEU A CA 1
ATOM 837 C C . LEU A 1 108 ? -13.907 6.472 4.693 1.00 96.12 108 LEU A C 1
ATOM 839 O O . LEU A 1 108 ? -13.003 6.425 5.523 1.00 96.12 108 LEU A O 1
ATOM 843 N N . HIS A 1 109 ? -13.756 7.031 3.491 1.00 94.56 109 HIS A N 1
ATOM 844 C CA . HIS A 1 109 ? -12.533 7.700 3.047 1.00 94.56 109 HIS A CA 1
ATOM 845 C C . HIS A 1 109 ? -12.194 8.879 3.954 1.00 94.56 109 HIS A C 1
ATOM 847 O O . HIS A 1 109 ? -11.093 8.946 4.495 1.00 94.56 109 HIS A O 1
ATOM 853 N N . LEU A 1 110 ? -13.177 9.742 4.222 1.00 94.50 110 LEU A N 1
ATOM 854 C CA . LEU A 1 110 ? -13.018 10.878 5.122 1.00 94.50 110 LEU A CA 1
ATOM 855 C C . LEU A 1 110 ? -12.641 10.430 6.541 1.00 94.50 110 LEU A C 1
ATOM 857 O O . LEU A 1 110 ? -11.742 11.005 7.154 1.00 94.50 110 LEU A O 1
ATOM 861 N N . ALA A 1 111 ? -13.289 9.381 7.058 1.00 93.56 111 ALA A N 1
ATOM 862 C CA . ALA A 1 111 ? -12.956 8.819 8.365 1.00 93.56 111 ALA A CA 1
ATOM 863 C C . ALA A 1 111 ? -11.503 8.310 8.421 1.00 93.56 111 ALA A C 1
ATOM 865 O O . ALA A 1 111 ? -10.800 8.567 9.400 1.00 93.56 111 ALA A O 1
ATOM 866 N N . LEU A 1 112 ? -11.033 7.645 7.360 1.00 92.62 112 LEU A N 1
ATOM 867 C CA . LEU A 1 112 ? -9.647 7.186 7.237 1.00 92.62 112 LEU A CA 1
ATOM 868 C C . LEU A 1 112 ? -8.658 8.351 7.149 1.00 92.62 112 LEU A C 1
ATOM 870 O O . LEU A 1 112 ? -7.631 8.302 7.819 1.00 92.62 112 LEU A O 1
ATOM 874 N N . GLN A 1 113 ? -8.969 9.411 6.398 1.00 91.44 113 GLN A N 1
ATOM 875 C CA . GLN A 1 113 ? -8.113 10.599 6.287 1.00 91.44 113 GLN A CA 1
ATOM 876 C C . GLN A 1 113 ? -7.994 11.372 7.605 1.00 91.44 113 GLN A C 1
ATOM 878 O O . GLN A 1 113 ? -6.919 11.862 7.955 1.00 91.44 113 GLN A O 1
ATOM 883 N N . ILE A 1 114 ? -9.092 11.497 8.353 1.00 92.00 114 ILE A N 1
ATOM 884 C CA . ILE A 1 114 ? -9.071 12.127 9.678 1.00 92.00 114 ILE A CA 1
ATOM 885 C C . ILE A 1 114 ? -8.259 11.258 10.646 1.00 92.00 114 ILE A C 1
ATOM 887 O O . ILE A 1 114 ? -7.397 11.773 11.360 1.00 92.00 114 ILE A O 1
ATOM 891 N N . GLY A 1 115 ? -8.491 9.942 10.634 1.00 89.19 115 GLY A N 1
ATOM 892 C CA . GLY A 1 115 ? -7.760 8.988 11.466 1.00 89.19 115 GLY A CA 1
ATOM 893 C C . GLY A 1 115 ? -6.258 8.961 11.171 1.00 89.19 115 GLY A C 1
ATOM 894 O O . GLY A 1 115 ? -5.457 8.982 12.104 1.00 89.19 115 GLY A O 1
ATOM 895 N N . SER A 1 116 ? -5.860 8.978 9.895 1.00 86.00 116 SER A N 1
ATOM 896 C CA . SER A 1 116 ? -4.449 8.953 9.492 1.00 86.00 116 SER A CA 1
ATOM 897 C C . SER A 1 116 ? -3.710 10.223 9.903 1.00 86.00 116 SER A C 1
ATOM 899 O O . SER A 1 116 ? -2.607 10.130 10.442 1.00 86.00 116 SER A O 1
ATOM 901 N N . LYS A 1 117 ? -4.342 11.396 9.748 1.00 86.88 117 LYS A N 1
ATOM 902 C CA . LYS A 1 117 ? -3.804 12.674 10.237 1.00 86.88 117 LYS A CA 1
ATOM 903 C C . LYS A 1 117 ? -3.678 12.701 11.758 1.00 86.88 117 LYS A C 1
ATOM 905 O O . LYS A 1 117 ? -2.660 13.155 12.265 1.00 86.88 117 LYS A O 1
ATOM 910 N N . GLY A 1 118 ? -4.685 12.208 12.483 1.00 86.44 118 GLY A N 1
ATOM 911 C CA . GLY A 1 118 ? -4.672 12.179 13.949 1.00 86.44 118 GLY A CA 1
ATOM 912 C C . GLY A 1 118 ? -3.614 11.239 14.537 1.00 86.44 118 GLY A C 1
ATOM 913 O O . GLY A 1 118 ? -3.042 11.534 15.581 1.00 86.44 118 GLY A O 1
ATOM 914 N N . LEU A 1 119 ? -3.327 10.128 13.854 1.00 81.69 119 LEU A N 1
ATOM 915 C CA . LEU A 1 119 ? -2.323 9.137 14.259 1.00 81.69 119 LEU A CA 1
ATOM 916 C C . LEU A 1 119 ? -0.944 9.367 13.616 1.00 81.69 119 LEU A C 1
ATOM 918 O O . LEU A 1 119 ? -0.060 8.521 13.758 1.00 81.69 119 LEU A O 1
ATOM 922 N N . SER A 1 120 ? -0.755 10.488 12.905 1.00 77.88 120 SER A N 1
ATOM 923 C CA . SER A 1 120 ? 0.480 10.837 12.185 1.00 77.88 120 SER A CA 1
ATOM 924 C C . SER A 1 120 ? 1.001 9.704 11.295 1.00 77.88 120 SER A C 1
ATOM 926 O O . SER A 1 120 ? 2.205 9.457 11.201 1.00 77.88 120 SER A O 1
ATOM 928 N N . ILE A 1 121 ? 0.084 8.980 10.655 1.00 74.81 121 ILE A N 1
ATOM 929 C CA . ILE A 1 121 ? 0.438 7.933 9.708 1.00 74.81 121 ILE A CA 1
ATOM 930 C C . ILE A 1 121 ? 0.734 8.623 8.377 1.00 74.81 121 ILE A C 1
ATOM 932 O O . ILE A 1 121 ? -0.141 9.332 7.872 1.00 74.81 121 ILE A O 1
ATOM 936 N N . PRO A 1 122 ? 1.899 8.390 7.750 1.00 66.38 122 PRO A N 1
ATOM 937 C CA . PRO A 1 122 ? 2.197 8.908 6.422 1.00 66.38 122 PRO A CA 1
ATOM 938 C C . PRO A 1 122 ? 1.439 8.101 5.360 1.00 66.38 122 PRO A C 1
ATOM 940 O O . PRO A 1 122 ? 2.043 7.663 4.393 1.00 66.38 122 PRO A O 1
ATOM 943 N N . ALA A 1 123 ? 0.150 7.816 5.566 1.00 62.75 123 ALA A N 1
ATOM 944 C CA . ALA A 1 123 ? -0.687 7.064 4.647 1.00 62.75 123 ALA A CA 1
ATOM 945 C C . ALA A 1 123 ? -1.248 8.022 3.597 1.00 62.75 123 ALA A C 1
ATOM 947 O O . ALA A 1 123 ? -2.013 8.932 3.920 1.00 62.75 123 ALA A O 1
ATOM 948 N N . MET A 1 124 ? -0.852 7.817 2.344 1.00 58.81 124 MET A N 1
ATOM 949 C CA . MET A 1 124 ? -1.450 8.497 1.200 1.00 58.81 124 MET A CA 1
ATOM 950 C C . MET A 1 124 ? -2.783 7.799 0.888 1.00 58.81 124 MET A C 1
ATOM 952 O O . MET A 1 124 ? -2.819 6.864 0.093 1.00 58.81 124 MET A O 1
ATOM 956 N N . ILE A 1 125 ? -3.844 8.182 1.611 1.00 56.88 125 ILE A N 1
ATOM 957 C CA . ILE A 1 125 ? -5.222 7.685 1.427 1.00 56.88 125 ILE A CA 1
ATOM 958 C C . ILE A 1 125 ? -6.085 8.783 0.821 1.00 56.88 125 ILE A C 1
ATOM 960 O O . ILE A 1 125 ? -6.137 9.900 1.389 1.00 56.88 125 ILE A O 1
#